Protein AF-A0AAV2MVT8-F1 (afdb_monomer)

Solvent-accessible surface area (backbone atoms only — not comparable to full-atom values): 8587 Å² total; per-residue (Å²): 133,81,52,74,68,56,44,48,54,41,42,53,38,20,56,75,42,72,69,34,35,69,58,15,40,56,51,44,46,70,77,39,73,91,52,86,78,69,57,44,68,51,38,53,54,32,48,49,31,36,73,77,68,73,35,67,67,80,84,73,76,77,75,61,81,87,70,67,81,65,46,63,59,54,53,52,49,54,39,71,78,36,76,85,62,52,60,63,56,53,11,65,77,66,78,45,56,46,69,58,48,52,48,46,37,58,72,76,60,59,85,73,78,79,80,89,84,79,97,73,88,84,83,87,77,72,78,76,75,64,65,75,79,80,72,130

Radius of gyration: 26.96 Å; Cα contacts (8 Å, |Δi|>4): 88; chains: 1; bounding box: 58×29×72 Å

InterPro domains:
  IPR032135 Helix-turn-helix domain (DUF4817) [PF16087] (3-56)

Mean predicted aligned error: 15.39 Å

Sequence (136 aa):
MFTFEELSDIHLTYGEMHCNALAARRRYAQKFPNRRLPSAPTFVAVDRRARETGSLCRHLHVAGRPRIAHLDERVLAAVNVNPRTSTRRIAAELHACQRTVNRVLNRERFMLTTTSQCKHSFRLTVLLAYSTVNGC

Organism: NCBI:txid488582

Secondary structure (DSSP, 8-state):
---HHHHHHHHHHHHHTTT-HHHHHHHHHHH-TTSPPPPHHHHHHHHHHHHHHS-SS-------SPPPTTHHHHHHHHHHH-TTS-HHHHHHHTT--HHHHHHHHHHTT----SS---------SGGGSSTTSS--

Foldseek 3Di:
DDDLVRLVLLQVLCVVVVNQLVNSQVVSCVVCVPDDRDDSVLSVVQVVCCVPPVDSDDPPCPDDDDDDPCLLVQLVVVCVVPVPDDLVVSCVVSVHDSVVSVVSCVVVDPDPPDDDDDDDDDDDDPVVPPPVPPDD

pLDDT: mean 78.84, std 20.59, range [30.62, 98.0]

Structure (mmCIF, N/CA/C/O backbone):
data_AF-A0AAV2MVT8-F1
#
_entry.id   AF-A0AAV2MVT8-F1
#
loop_
_atom_site.group_PDB
_atom_site.id
_atom_site.type_symbol
_atom_site.label_atom_id
_atom_site.label_alt_id
_atom_site.label_comp_id
_atom_site.label_asym_id
_atom_site.label_entity_id
_atom_site.label_seq_id
_atom_site.pdbx_PDB_ins_code
_atom_site.Cartn_x
_atom_site.Cartn_y
_atom_site.Cartn_z
_atom_site.occupancy
_atom_site.B_iso_or_equiv
_atom_site.auth_seq_id
_atom_site.auth_comp_id
_atom_site.auth_asym_id
_atom_site.auth_atom_id
_atom_site.pdbx_PDB_model_num
ATOM 1 N N . MET A 1 1 ? 3.206 5.264 1.661 1.00 81.06 1 MET A N 1
ATOM 2 C CA . MET A 1 1 ? 2.104 4.925 0.737 1.00 81.06 1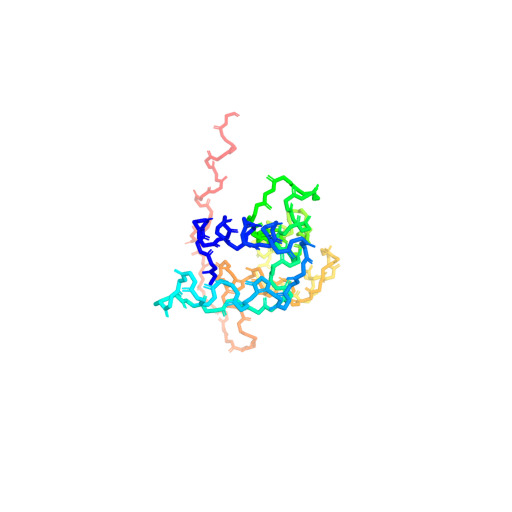 MET A CA 1
ATOM 3 C C . MET A 1 1 ? 2.364 5.710 -0.540 1.00 81.06 1 MET A C 1
ATOM 5 O O . MET A 1 1 ? 2.871 6.812 -0.401 1.00 81.06 1 MET A O 1
ATOM 9 N N . PHE A 1 2 ? 2.153 5.134 -1.725 1.00 90.25 2 PHE A N 1
ATOM 10 C CA . PHE A 1 2 ? 2.362 5.854 -2.992 1.00 90.25 2 PHE A CA 1
ATOM 11 C C . PHE A 1 2 ? 1.202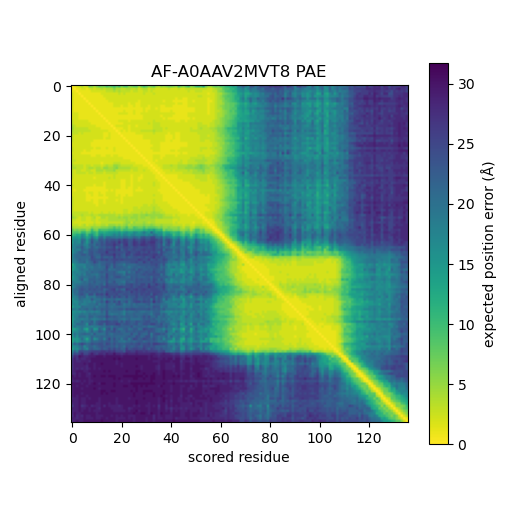 6.821 -3.243 1.00 90.25 2 PHE A C 1
ATOM 13 O O . PHE A 1 2 ? 0.076 6.523 -2.830 1.00 90.25 2 PHE A O 1
ATOM 20 N N . THR A 1 3 ? 1.472 7.955 -3.888 1.00 93.44 3 THR A N 1
ATOM 21 C CA . THR A 1 3 ? 0.424 8.892 -4.319 1.00 93.44 3 THR A CA 1
ATOM 22 C C . THR A 1 3 ? -0.375 8.306 -5.486 1.00 93.44 3 THR A C 1
ATOM 24 O O . THR A 1 3 ? 0.042 7.331 -6.111 1.00 93.44 3 THR A O 1
ATOM 27 N N . PHE A 1 4 ? -1.544 8.875 -5.795 1.00 93.94 4 PHE A N 1
ATOM 28 C CA . PHE A 1 4 ? -2.328 8.418 -6.949 1.00 93.94 4 PHE A CA 1
ATOM 29 C C . PHE A 1 4 ? -1.579 8.616 -8.277 1.00 93.94 4 PHE A C 1
ATOM 31 O O . PHE A 1 4 ? -1.644 7.754 -9.151 1.00 93.94 4 PHE A O 1
ATOM 38 N N . GLU A 1 5 ? -0.819 9.707 -8.398 1.00 95.06 5 GLU A N 1
ATOM 39 C CA . GLU A 1 5 ? 0.066 9.965 -9.538 1.00 95.06 5 GLU A CA 1
ATOM 40 C C . GLU A 1 5 ? 1.118 8.855 -9.681 1.00 95.06 5 GLU A C 1
ATOM 42 O O . GLU A 1 5 ? 1.179 8.195 -10.715 1.00 95.06 5 GLU A O 1
ATOM 47 N N . GLU A 1 6 ? 1.855 8.545 -8.607 1.00 95.69 6 GLU A N 1
AT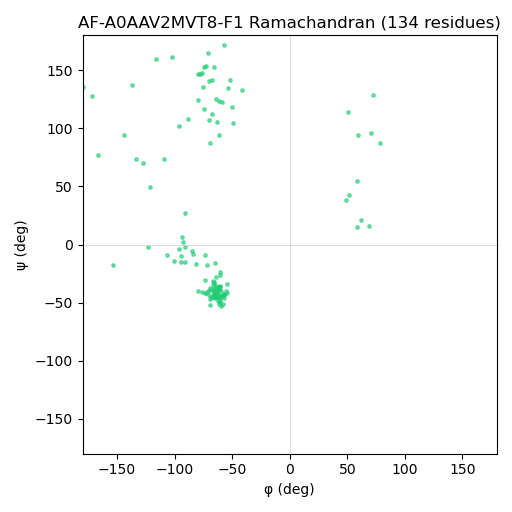OM 48 C CA . GLU A 1 6 ? 2.846 7.463 -8.618 1.00 95.69 6 GLU A CA 1
ATOM 49 C C . GLU A 1 6 ? 2.208 6.106 -8.943 1.00 95.69 6 GLU A C 1
ATOM 51 O O . GLU A 1 6 ? 2.771 5.315 -9.692 1.00 95.69 6 GLU A O 1
ATOM 56 N N . LEU A 1 7 ? 1.017 5.817 -8.410 1.00 96.38 7 LEU A N 1
ATOM 57 C CA . LEU A 1 7 ? 0.288 4.582 -8.713 1.00 96.38 7 LEU A CA 1
ATOM 58 C C . LEU A 1 7 ? -0.121 4.495 -10.190 1.00 96.38 7 LEU A C 1
ATOM 60 O O . LEU A 1 7 ? -0.097 3.402 -10.759 1.00 96.38 7 LEU A O 1
ATOM 64 N N . SER A 1 8 ? -0.466 5.628 -10.803 1.00 96.56 8 SER A N 1
ATOM 65 C CA . SER A 1 8 ? -0.821 5.713 -12.221 1.00 96.56 8 SER A CA 1
ATOM 66 C C . SER A 1 8 ? 0.406 5.471 -13.095 1.00 96.56 8 SER A C 1
ATOM 68 O O . SER A 1 8 ? 0.372 4.614 -13.975 1.00 96.56 8 SER A O 1
ATOM 70 N N . ASP A 1 9 ? 1.529 6.115 -12.779 1.00 97.38 9 ASP A N 1
ATOM 71 C CA . ASP A 1 9 ? 2.801 5.908 -13.477 1.00 97.38 9 ASP A CA 1
ATOM 72 C C . ASP A 1 9 ? 3.307 4.465 -13.349 1.00 97.38 9 ASP A C 1
ATOM 74 O O . ASP A 1 9 ? 3.823 3.885 -14.310 1.00 97.38 9 ASP A O 1
ATOM 78 N N . ILE A 1 10 ? 3.124 3.849 -12.177 1.00 97.25 10 ILE A N 1
ATOM 79 C CA . ILE A 1 10 ? 3.418 2.430 -11.942 1.00 97.25 10 ILE A CA 1
ATOM 80 C C . ILE A 1 10 ? 2.568 1.549 -12.860 1.00 97.25 10 ILE A C 1
ATOM 82 O O . ILE A 1 10 ? 3.106 0.639 -13.493 1.00 97.25 10 ILE A O 1
ATOM 86 N N . HIS A 1 11 ? 1.260 1.807 -12.942 1.00 97.50 11 HIS A N 1
ATOM 87 C CA . HIS A 1 11 ? 0.347 1.029 -13.776 1.00 97.50 11 HIS A CA 1
ATOM 88 C C . HIS A 1 11 ? 0.670 1.175 -15.270 1.00 97.50 11 HIS A C 1
ATOM 90 O O . HIS A 1 11 ? 0.793 0.171 -15.971 1.00 97.50 11 HIS A O 1
ATOM 96 N N . LEU A 1 12 ? 0.904 2.404 -15.739 1.00 97.44 12 LEU A N 1
ATOM 97 C CA . LEU A 1 12 ? 1.264 2.687 -17.131 1.00 97.44 12 LEU A CA 1
ATOM 98 C C . LEU A 1 12 ? 2.596 2.036 -17.516 1.00 97.44 12 LEU A C 1
ATOM 100 O O . LEU A 1 12 ? 2.690 1.384 -18.553 1.00 97.44 12 LEU A O 1
ATOM 104 N N . THR A 1 13 ? 3.611 2.135 -16.652 1.00 97.75 13 THR A N 1
ATOM 105 C CA . THR A 1 13 ? 4.918 1.499 -16.891 1.00 97.75 13 THR A CA 1
ATOM 106 C C . THR A 1 13 ? 4.814 -0.030 -16.886 1.00 97.75 13 THR A C 1
ATOM 108 O O . THR A 1 13 ? 5.540 -0.710 -17.610 1.00 97.75 13 THR A O 1
ATOM 111 N N . TYR A 1 14 ? 3.907 -0.598 -16.086 1.0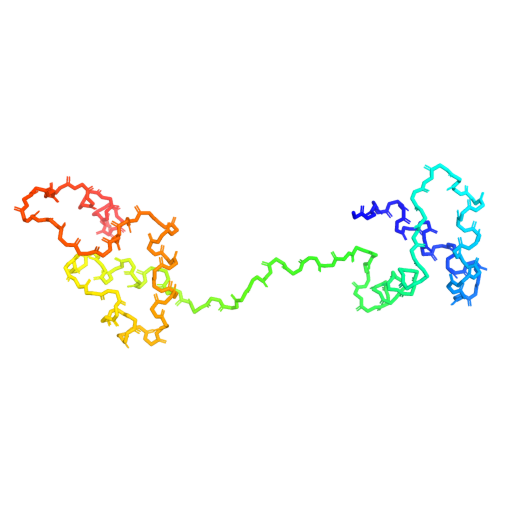0 98.00 14 TYR A N 1
ATOM 112 C CA . TYR A 1 14 ? 3.634 -2.035 -16.109 1.00 98.00 14 TYR A CA 1
ATOM 113 C C . TYR A 1 14 ? 3.013 -2.485 -17.435 1.00 98.00 14 TYR A C 1
ATOM 115 O O . TYR A 1 14 ? 3.432 -3.505 -17.987 1.00 98.00 14 TYR A O 1
ATOM 123 N N . GLY A 1 15 ? 2.062 -1.706 -17.959 1.00 96.81 15 GLY A N 1
ATOM 124 C CA . GLY A 1 15 ? 1.450 -1.932 -19.267 1.00 96.81 15 GLY A CA 1
ATOM 125 C C . GLY A 1 15 ? 2.452 -1.810 -20.418 1.00 96.81 15 GLY A C 1
ATOM 126 O O . GLY A 1 15 ? 2.504 -2.698 -21.267 1.00 96.81 15 GLY A O 1
ATOM 127 N N . GLU A 1 16 ? 3.303 -0.776 -20.398 1.00 97.00 16 GLU A N 1
ATOM 128 C CA . GLU A 1 16 ? 4.383 -0.555 -21.382 1.00 97.00 16 GLU A CA 1
ATOM 129 C C . GLU A 1 16 ? 5.320 -1.765 -21.480 1.00 97.00 16 GLU A C 1
ATOM 131 O O . GLU A 1 16 ? 5.713 -2.162 -22.571 1.00 97.00 16 GLU A O 1
ATOM 136 N N . MET A 1 17 ? 5.638 -2.394 -20.346 1.00 97.88 17 MET A N 1
ATOM 137 C CA . MET A 1 17 ? 6.523 -3.560 -20.296 1.00 97.88 17 MET A CA 1
ATOM 138 C C . MET A 1 17 ? 5.774 -4.896 -20.404 1.00 97.88 17 MET A C 1
ATOM 140 O O . MET A 1 17 ? 6.242 -5.905 -19.871 1.00 97.88 17 MET A O 1
ATOM 144 N N . HIS A 1 18 ? 4.609 -4.910 -21.058 1.00 96.62 18 HIS A N 1
ATOM 145 C CA . HIS A 1 18 ? 3.800 -6.106 -21.319 1.00 96.62 18 HIS A CA 1
ATOM 146 C C . HIS A 1 18 ? 3.526 -6.942 -20.060 1.00 96.62 18 HIS A C 1
ATOM 148 O O . HIS A 1 18 ? 3.635 -8.168 -20.065 1.00 96.62 18 HIS A O 1
ATOM 154 N N . CYS A 1 19 ? 3.202 -6.273 -18.950 1.00 95.19 19 CYS A N 1
ATOM 155 C CA . CYS A 1 19 ? 2.930 -6.902 -17.657 1.00 95.19 19 CYS A CA 1
ATOM 156 C C . CYS A 1 19 ? 4.124 -7.681 -17.051 1.00 95.19 19 CYS A C 1
ATOM 158 O O . CYS A 1 19 ? 3.949 -8.504 -16.145 1.00 95.19 19 CYS A O 1
ATOM 160 N N . ASN A 1 20 ? 5.363 -7.400 -17.470 1.00 97.50 20 ASN A N 1
ATOM 161 C CA . ASN A 1 20 ? 6.562 -7.933 -16.824 1.00 97.50 20 ASN A CA 1
ATOM 162 C C . ASN A 1 20 ? 7.020 -7.018 -15.679 1.00 97.50 20 ASN A C 1
ATOM 164 O O . ASN A 1 20 ? 7.589 -5.949 -15.895 1.00 97.50 20 ASN A O 1
ATOM 168 N N . ALA A 1 21 ? 6.829 -7.464 -14.436 1.00 96.88 21 ALA A N 1
ATOM 169 C CA . ALA A 1 21 ? 7.085 -6.644 -13.252 1.00 96.88 21 ALA A CA 1
ATOM 170 C C . ALA A 1 21 ? 8.568 -6.282 -13.048 1.00 96.88 21 ALA A C 1
ATOM 172 O O . ALA A 1 21 ? 8.882 -5.199 -12.552 1.00 96.88 21 ALA A O 1
ATOM 173 N N . LEU A 1 22 ? 9.499 -7.166 -13.425 1.00 97.62 22 LEU A N 1
ATOM 174 C CA . LEU A 1 22 ? 10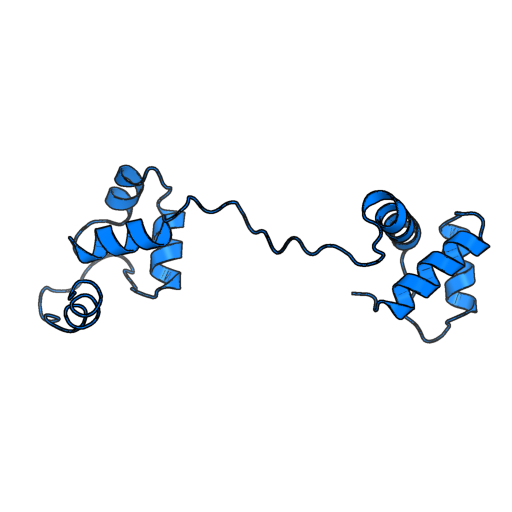.934 -6.900 -13.289 1.00 97.62 22 LEU A CA 1
ATOM 175 C C . LEU A 1 22 ? 11.406 -5.888 -14.334 1.00 97.62 22 LEU A C 1
ATOM 177 O O . LEU A 1 22 ? 12.168 -4.976 -14.003 1.00 97.62 22 LEU A O 1
ATOM 181 N N . ALA A 1 23 ? 10.927 -6.030 -15.569 1.00 97.69 23 ALA A N 1
ATOM 182 C CA . ALA A 1 23 ? 11.207 -5.093 -16.647 1.00 97.69 23 ALA A CA 1
ATOM 183 C C . ALA A 1 23 ? 10.574 -3.720 -16.364 1.00 97.69 23 ALA A C 1
ATOM 185 O O . ALA A 1 23 ? 11.268 -2.706 -16.433 1.00 97.69 23 ALA A O 1
ATOM 186 N N . ALA A 1 24 ? 9.312 -3.693 -15.921 1.00 97.94 24 ALA A N 1
ATOM 187 C CA . ALA A 1 24 ? 8.608 -2.483 -15.495 1.00 97.94 24 ALA A CA 1
ATOM 188 C C . ALA A 1 24 ? 9.350 -1.751 -14.377 1.00 97.94 24 ALA A C 1
ATOM 190 O O . ALA A 1 24 ? 9.522 -0.539 -14.441 1.00 97.94 24 ALA A O 1
ATOM 191 N N . ARG A 1 25 ? 9.881 -2.479 -13.388 1.00 97.75 25 ARG A N 1
ATOM 192 C CA . ARG A 1 25 ? 10.670 -1.872 -12.310 1.00 97.75 25 ARG A CA 1
ATOM 193 C C . ARG A 1 25 ? 11.929 -1.177 -12.827 1.00 97.75 25 ARG A C 1
ATOM 195 O O . ARG A 1 25 ? 12.219 -0.062 -12.404 1.00 97.75 25 ARG A O 1
ATOM 202 N N . ARG A 1 26 ? 12.674 -1.817 -13.734 1.00 97.56 26 ARG A N 1
ATOM 203 C CA . ARG A 1 26 ? 13.868 -1.212 -14.354 1.00 97.56 26 ARG A CA 1
ATOM 204 C C . ARG A 1 26 ? 13.488 0.028 -15.161 1.00 97.56 26 ARG A C 1
ATOM 206 O O . ARG A 1 26 ? 14.133 1.061 -15.024 1.00 97.56 26 ARG A O 1
ATOM 213 N N . ARG A 1 27 ? 12.405 -0.060 -15.939 1.00 97.81 27 ARG A N 1
ATOM 214 C CA . ARG A 1 27 ? 11.890 1.051 -16.743 1.00 97.81 27 ARG A CA 1
ATOM 215 C C . ARG A 1 27 ? 11.434 2.229 -15.879 1.00 97.81 27 ARG A C 1
ATOM 217 O O . ARG A 1 27 ? 11.767 3.369 -16.185 1.00 97.81 27 ARG A O 1
ATOM 224 N N . TYR A 1 28 ? 10.748 1.956 -14.773 1.00 97.81 28 TYR A N 1
ATOM 225 C CA . TYR A 1 28 ? 10.283 2.970 -13.827 1.00 97.81 28 TYR A CA 1
ATOM 226 C C . TYR A 1 28 ? 11.454 3.720 -13.182 1.00 97.81 28 TYR A C 1
ATOM 228 O O . TYR A 1 28 ? 11.431 4.945 -13.119 1.00 97.81 28 TYR A O 1
ATOM 236 N N . ALA A 1 29 ? 12.508 3.004 -12.771 1.00 97.31 29 ALA A N 1
ATOM 237 C CA . ALA A 1 29 ? 13.719 3.619 -12.220 1.00 97.31 29 ALA A CA 1
ATOM 238 C C . ALA A 1 29 ? 14.415 4.561 -13.220 1.00 97.31 29 ALA A C 1
ATOM 240 O O . ALA A 1 29 ? 14.952 5.588 -12.822 1.00 97.31 29 ALA A O 1
ATOM 241 N N . GLN A 1 30 ? 14.387 4.222 -14.514 1.00 96.81 30 GLN A N 1
ATOM 242 C CA . GLN A 1 30 ? 14.947 5.065 -15.574 1.00 96.81 30 GLN A CA 1
ATOM 243 C C . GLN A 1 30 ? 14.085 6.304 -15.850 1.00 96.81 30 GLN A C 1
ATOM 245 O O . GLN A 1 30 ? 14.627 7.385 -16.052 1.00 96.81 30 GLN A O 1
ATOM 250 N N . LYS A 1 31 ? 12.753 6.156 -15.870 1.00 96.31 31 LYS A N 1
ATOM 251 C CA . LYS A 1 31 ? 11.818 7.269 -16.109 1.00 96.31 31 LYS A CA 1
ATOM 252 C C . LYS A 1 31 ? 11.777 8.262 -14.947 1.00 96.31 31 LYS A C 1
ATOM 254 O O . LYS A 1 31 ? 11.666 9.461 -15.177 1.00 96.31 31 LYS A O 1
ATOM 259 N N . PHE A 1 32 ? 11.869 7.769 -13.713 1.00 95.94 32 PHE A N 1
ATOM 260 C CA . PHE A 1 32 ? 11.684 8.564 -12.500 1.00 95.94 32 PHE A CA 1
ATOM 261 C C . PHE A 1 32 ? 12.863 8.396 -11.527 1.00 95.94 32 PHE A C 1
ATOM 263 O O . PHE A 1 32 ? 12.697 7.801 -10.459 1.00 95.94 32 PHE A O 1
ATOM 270 N N . PRO A 1 33 ? 14.054 8.934 -11.853 1.00 93.00 33 PRO A N 1
ATOM 271 C CA . PRO A 1 33 ? 15.267 8.712 -11.061 1.00 93.00 33 PRO A CA 1
ATOM 272 C C . PRO A 1 33 ? 15.188 9.294 -9.640 1.00 93.00 33 PRO A C 1
ATOM 274 O O . PRO A 1 33 ? 15.795 8.755 -8.721 1.00 93.00 33 PRO A O 1
ATOM 277 N N . ASN A 1 34 ? 14.399 10.355 -9.440 1.00 95.19 34 ASN A N 1
ATOM 278 C CA . ASN A 1 34 ? 14.263 11.044 -8.150 1.00 95.19 34 ASN A CA 1
ATOM 279 C C . ASN A 1 34 ? 13.095 10.526 -7.291 1.00 95.19 34 ASN A C 1
ATOM 281 O O . ASN A 1 34 ? 12.823 11.081 -6.227 1.00 95.19 34 ASN A O 1
ATOM 285 N N . ARG A 1 35 ? 12.360 9.502 -7.747 1.00 93.31 35 ARG A N 1
ATOM 286 C CA . ARG A 1 35 ? 11.204 8.952 -7.021 1.00 93.31 35 ARG A CA 1
ATOM 287 C C . ARG A 1 35 ? 11.559 7.654 -6.308 1.00 93.31 35 ARG A C 1
ATOM 289 O O . ARG A 1 35 ? 12.514 6.955 -6.640 1.00 93.31 35 ARG A O 1
ATOM 296 N N . ARG A 1 36 ? 10.734 7.290 -5.325 1.00 94.81 36 ARG A N 1
ATOM 297 C CA . ARG A 1 36 ? 10.857 6.006 -4.633 1.00 94.81 36 ARG A CA 1
ATOM 298 C C . ARG A 1 36 ? 10.612 4.860 -5.616 1.00 94.81 36 ARG A C 1
ATOM 300 O O . ARG A 1 36 ? 9.539 4.772 -6.206 1.00 94.81 36 ARG A O 1
ATOM 307 N N . LEU A 1 37 ? 11.559 3.926 -5.707 1.00 96.25 37 LEU A N 1
ATOM 308 C CA . LEU A 1 37 ? 11.410 2.731 -6.536 1.00 96.25 37 LEU A CA 1
ATOM 309 C C . LEU A 1 37 ? 10.439 1.717 -5.889 1.00 96.25 37 LEU A C 1
ATOM 311 O O . LEU A 1 37 ? 10.737 1.185 -4.813 1.00 96.25 37 LEU A O 1
ATOM 315 N N . PRO A 1 38 ? 9.289 1.406 -6.514 1.00 95.81 38 PRO A N 1
ATOM 316 C CA . PRO A 1 38 ? 8.408 0.326 -6.075 1.00 95.81 38 PRO A CA 1
ATOM 317 C C . PRO A 1 38 ? 9.046 -1.061 -6.220 1.00 95.81 38 PRO A C 1
ATOM 319 O O . PRO A 1 38 ? 9.886 -1.322 -7.085 1.00 95.81 38 PRO A O 1
ATOM 322 N N . SER A 1 39 ? 8.605 -1.996 -5.377 1.00 96.62 39 SER A N 1
ATOM 323 C CA . SER A 1 39 ? 8.966 -3.409 -5.513 1.00 96.62 39 SER A CA 1
ATOM 324 C C . SER A 1 39 ? 8.231 -4.042 -6.700 1.00 96.62 39 SER A C 1
ATOM 326 O O . SER A 1 39 ? 7.127 -3.620 -7.039 1.00 96.62 39 SER A O 1
ATOM 328 N N . ALA A 1 40 ? 8.795 -5.091 -7.308 1.00 96.44 40 ALA A N 1
ATOM 329 C CA . ALA A 1 40 ? 8.152 -5.786 -8.431 1.00 96.44 40 ALA A CA 1
ATOM 330 C C . ALA A 1 40 ? 6.710 -6.266 -8.114 1.00 96.44 40 ALA A C 1
ATOM 332 O O . ALA A 1 40 ? 5.820 -6.012 -8.925 1.00 96.44 40 ALA A O 1
ATOM 333 N N . PRO A 1 41 ? 6.410 -6.829 -6.921 1.00 97.12 41 PRO A N 1
ATOM 334 C CA . PRO A 1 41 ? 5.034 -7.182 -6.555 1.00 97.12 41 PRO A CA 1
ATOM 335 C C . PRO A 1 41 ? 4.065 -5.994 -6.512 1.00 97.12 41 PRO A C 1
ATOM 337 O O . PRO A 1 41 ? 2.860 -6.185 -6.652 1.00 97.12 41 PRO A O 1
ATOM 340 N N . THR A 1 42 ? 4.562 -4.766 -6.325 1.00 96.06 42 THR A N 1
ATOM 341 C CA . THR A 1 42 ? 3.713 -3.567 -6.298 1.00 96.06 42 THR A CA 1
ATOM 342 C C . THR A 1 42 ? 3.061 -3.325 -7.657 1.00 96.06 42 THR A C 1
ATOM 344 O O . THR A 1 42 ? 1.875 -3.016 -7.689 1.00 96.06 42 THR A O 1
ATOM 347 N N . PHE A 1 43 ? 3.782 -3.532 -8.764 1.00 97.25 43 PHE A N 1
ATOM 348 C CA . PHE A 1 43 ? 3.239 -3.372 -10.120 1.00 97.25 43 PHE A CA 1
ATOM 349 C C . PHE A 1 43 ? 2.063 -4.325 -10.366 1.00 97.25 43 PHE A C 1
ATOM 351 O O . PHE A 1 43 ? 0.975 -3.888 -10.734 1.00 97.25 43 PHE A O 1
ATOM 358 N N . VAL A 1 44 ? 2.256 -5.608 -10.041 1.00 97.44 44 VAL A N 1
ATOM 359 C CA . VAL A 1 44 ? 1.213 -6.6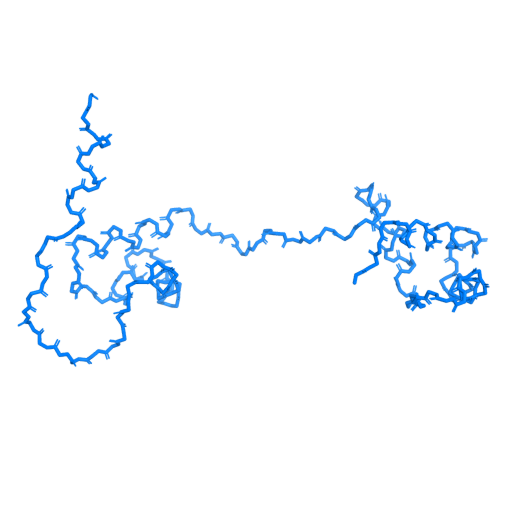40 -10.147 1.00 97.44 44 VAL A CA 1
ATOM 360 C C . VAL A 1 44 ? 0.019 -6.298 -9.258 1.00 97.44 44 VAL A C 1
ATOM 362 O O . VAL A 1 44 ? -1.126 -6.372 -9.685 1.00 97.44 44 VAL A O 1
ATOM 365 N N . ALA A 1 45 ? 0.268 -5.879 -8.015 1.00 95.69 45 ALA A N 1
ATOM 366 C CA . ALA A 1 45 ? -0.800 -5.540 -7.086 1.00 95.69 45 ALA A CA 1
ATOM 367 C C . ALA A 1 45 ? -1.601 -4.303 -7.519 1.00 95.69 45 ALA A C 1
ATOM 369 O O . ALA A 1 45 ? -2.770 -4.193 -7.157 1.00 95.69 45 ALA A O 1
ATOM 370 N N . VAL A 1 46 ? -0.986 -3.337 -8.209 1.00 96.25 46 VAL A N 1
ATOM 371 C CA . VAL A 1 46 ? -1.682 -2.167 -8.768 1.00 96.25 46 VAL A CA 1
ATOM 372 C C . VAL A 1 46 ? -2.598 -2.588 -9.915 1.00 96.25 46 VAL A C 1
ATOM 374 O O . VAL A 1 46 ? -3.785 -2.288 -9.851 1.00 96.25 46 VAL A O 1
ATOM 377 N N . ASP A 1 47 ? -2.084 -3.333 -10.899 1.00 96.38 47 ASP A N 1
ATOM 378 C CA . ASP A 1 47 ? -2.891 -3.836 -12.023 1.00 96.38 47 ASP A CA 1
ATOM 379 C C . ASP A 1 47 ? -4.037 -4.734 -11.547 1.00 96.38 47 ASP A C 1
ATOM 381 O O . ASP A 1 47 ? -5.187 -4.531 -11.929 1.00 96.38 47 ASP A O 1
ATOM 385 N N . ARG A 1 48 ? -3.758 -5.651 -10.615 1.00 95.75 48 ARG A N 1
ATOM 386 C CA . ARG A 1 48 ? -4.788 -6.516 -10.038 1.00 95.75 48 ARG A CA 1
ATOM 387 C C . ARG A 1 48 ? -5.924 -5.711 -9.402 1.00 95.75 48 ARG A C 1
ATOM 389 O O . ARG A 1 48 ? -7.085 -5.995 -9.662 1.00 95.75 48 ARG A O 1
ATOM 396 N N . ARG A 1 49 ? -5.608 -4.678 -8.613 1.00 94.88 49 ARG A N 1
ATOM 397 C CA . ARG A 1 49 ? -6.631 -3.811 -7.998 1.00 94.88 49 ARG A CA 1
ATOM 398 C C . ARG A 1 49 ? -7.411 -3.003 -9.035 1.00 94.88 49 ARG A C 1
ATOM 400 O O . ARG A 1 49 ? -8.622 -2.862 -8.896 1.00 94.88 49 ARG A O 1
ATOM 407 N N . ALA A 1 50 ? -6.751 -2.537 -10.095 1.00 94.25 50 ALA A N 1
ATOM 408 C CA . ALA A 1 50 ? -7.436 -1.878 -11.203 1.00 94.25 50 ALA A CA 1
ATOM 409 C C . ALA A 1 50 ? -8.510 -2.793 -11.814 1.00 94.25 50 ALA A C 1
ATOM 411 O O . ALA A 1 50 ? -9.633 -2.351 -12.035 1.00 94.25 50 ALA A O 1
ATOM 412 N N . ARG A 1 51 ? -8.191 -4.079 -12.014 1.00 93.94 51 ARG A N 1
ATOM 413 C CA . ARG A 1 51 ? -9.111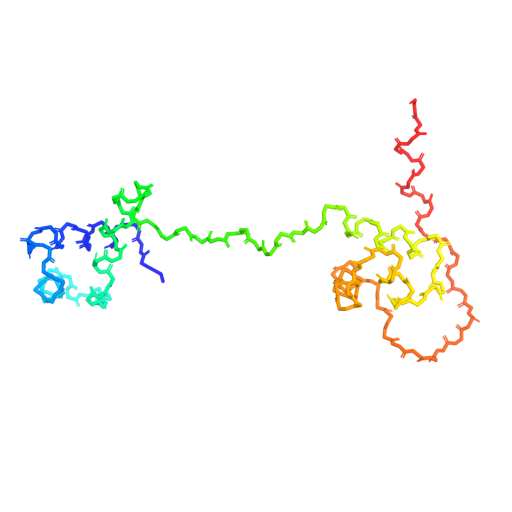 -5.067 -12.601 1.00 93.94 51 ARG A CA 1
ATOM 414 C C . ARG A 1 51 ? -10.197 -5.545 -11.640 1.00 93.94 51 ARG A C 1
ATOM 416 O O . ARG A 1 51 ? -11.335 -5.713 -12.053 1.00 93.94 51 ARG A O 1
ATOM 423 N N . GLU A 1 52 ? -9.850 -5.784 -10.378 1.00 94.31 52 GLU A N 1
ATOM 424 C CA . GLU A 1 52 ? -10.774 -6.346 -9.383 1.00 94.31 52 GLU A CA 1
ATOM 425 C C . GLU A 1 52 ? -11.730 -5.297 -8.804 1.00 94.31 52 GLU A C 1
ATOM 427 O O . GLU A 1 52 ? -12.898 -5.594 -8.573 1.00 94.31 52 GLU A O 1
ATOM 432 N N . THR A 1 53 ? -11.244 -4.079 -8.539 1.00 90.94 53 THR A N 1
ATOM 433 C CA . THR A 1 53 ? -12.008 -3.048 -7.812 1.00 90.94 53 THR A CA 1
ATOM 434 C C . THR A 1 53 ? -12.176 -1.744 -8.588 1.00 90.94 53 THR A C 1
ATOM 436 O O . THR A 1 53 ? -12.774 -0.811 -8.060 1.00 90.94 53 THR A O 1
ATOM 439 N N . GLY A 1 54 ? -11.612 -1.618 -9.795 1.00 92.06 54 GLY A N 1
ATOM 440 C CA . GLY A 1 54 ? -11.659 -0.373 -10.574 1.00 92.06 54 GLY A CA 1
ATOM 441 C C . GLY A 1 54 ? -10.838 0.774 -9.973 1.00 92.06 54 GLY A C 1
ATOM 442 O O . GLY A 1 54 ? -11.041 1.930 -10.331 1.00 92.06 54 GLY A O 1
ATOM 443 N N . SER A 1 55 ? -9.928 0.488 -9.033 1.00 90.69 55 SER A N 1
ATOM 444 C CA . SER A 1 55 ? -9.168 1.511 -8.305 1.00 90.69 55 SER A CA 1
ATOM 445 C C . SER A 1 55 ? -7.699 1.135 -8.170 1.00 90.69 55 SER A C 1
ATOM 447 O O . SER A 1 55 ? -7.359 0.003 -7.834 1.00 90.69 55 SER A O 1
ATOM 449 N N . LEU A 1 56 ? -6.810 2.109 -8.375 1.00 91.44 56 LEU A N 1
ATOM 450 C CA . LEU A 1 56 ? -5.370 1.944 -8.146 1.00 91.44 56 LEU A CA 1
ATOM 451 C C . LEU A 1 56 ? -4.992 2.099 -6.672 1.00 91.44 56 LEU A C 1
ATOM 453 O O . LEU A 1 56 ? -3.899 1.694 -6.261 1.00 91.44 56 LEU A O 1
ATOM 457 N N . CYS A 1 57 ? -5.870 2.686 -5.859 1.00 89.12 57 CYS A N 1
ATOM 458 C CA . CYS A 1 57 ? -5.642 2.891 -4.437 1.00 89.12 57 CYS A CA 1
ATOM 459 C C . CYS A 1 57 ? -5.794 1.580 -3.666 1.00 89.12 57 CYS A C 1
ATOM 461 O O . CYS A 1 57 ? -6.459 0.634 -4.082 1.00 89.12 57 CYS A O 1
ATOM 463 N N . ARG A 1 58 ? -5.109 1.470 -2.526 1.00 82.00 58 ARG A N 1
ATOM 464 C CA . ARG A 1 58 ? -5.379 0.366 -1.603 1.00 82.00 58 ARG A CA 1
ATOM 465 C C . ARG A 1 58 ? -6.630 0.752 -0.824 1.00 82.00 58 ARG A C 1
ATOM 467 O O . ARG A 1 58 ? -6.614 1.788 -0.164 1.00 82.00 58 ARG A O 1
ATOM 474 N N . HIS A 1 59 ? -7.659 -0.091 -0.844 1.00 72.56 59 HIS A N 1
ATOM 475 C CA . HIS A 1 59 ? -8.718 0.004 0.153 1.00 72.56 59 HIS A CA 1
ATOM 476 C C . HIS A 1 59 ? -8.097 -0.266 1.523 1.00 72.56 59 HIS A C 1
ATOM 478 O O . HIS A 1 59 ? -7.719 -1.391 1.854 1.00 72.56 59 HIS A O 1
ATOM 484 N N . LEU A 1 60 ? -7.917 0.794 2.307 1.00 67.25 60 LEU A N 1
ATOM 485 C CA . LEU A 1 60 ? -7.698 0.649 3.733 1.00 67.25 60 LEU A CA 1
ATOM 486 C C . LEU A 1 60 ? -9.022 0.120 4.278 1.00 67.25 60 LEU A C 1
ATOM 488 O O . LEU A 1 60 ? -10.035 0.811 4.199 1.00 67.25 60 LEU A O 1
ATOM 492 N N . HIS A 1 61 ? -9.047 -1.122 4.760 1.00 59.66 61 HIS A N 1
ATOM 493 C CA . HIS A 1 61 ? -10.194 -1.608 5.515 1.00 59.66 61 HIS A CA 1
ATOM 494 C C . HIS A 1 61 ? -10.331 -0.726 6.764 1.00 59.66 61 HIS A C 1
ATOM 496 O O . HIS A 1 61 ? -9.672 -0.957 7.773 1.00 59.66 61 HIS A O 1
ATOM 502 N N . VAL A 1 62 ? -11.170 0.311 6.683 1.00 57.22 62 VAL A N 1
ATOM 503 C CA . VAL A 1 62 ? -11.609 1.102 7.846 1.00 57.22 62 VAL A CA 1
ATOM 504 C C . VAL A 1 62 ? -12.584 0.279 8.697 1.00 57.22 62 VAL A C 1
ATOM 506 O O . VAL A 1 62 ? -12.781 0.553 9.879 1.00 57.22 62 VAL A O 1
ATOM 509 N N . ALA A 1 63 ? -13.150 -0.786 8.122 1.00 56.31 63 ALA A N 1
ATOM 510 C CA . ALA A 1 63 ? -13.931 -1.771 8.847 1.00 56.31 63 ALA A CA 1
ATOM 511 C C . ALA A 1 63 ? -13.011 -2.585 9.771 1.00 56.31 63 ALA A C 1
ATOM 513 O O . ALA A 1 63 ? -12.484 -3.636 9.407 1.00 56.31 63 ALA A O 1
ATOM 514 N N . GLY A 1 64 ? -12.803 -2.076 10.986 1.00 59.88 64 GLY A N 1
ATOM 515 C CA . GLY A 1 64 ? -12.330 -2.890 12.098 1.00 59.88 64 GLY A CA 1
ATOM 516 C C . GLY A 1 64 ? -13.276 -4.070 12.357 1.00 59.88 64 GLY A C 1
ATOM 517 O O . GLY A 1 64 ? -14.357 -4.163 11.778 1.00 59.88 64 GLY A O 1
ATOM 518 N N . ARG A 1 65 ? -12.858 -4.983 13.244 1.00 60.41 65 ARG A N 1
ATOM 519 C CA . ARG A 1 65 ? -13.625 -6.179 13.638 1.00 60.41 65 ARG A CA 1
ATOM 520 C C . ARG A 1 65 ? -15.120 -5.846 13.811 1.00 60.41 65 ARG A C 1
ATOM 522 O O . ARG A 1 65 ? -15.396 -4.868 14.513 1.00 60.41 65 ARG A O 1
ATOM 529 N N . PRO A 1 66 ? -16.052 -6.649 13.252 1.00 59.81 66 PRO A N 1
ATOM 530 C CA . PRO A 1 66 ? -17.483 -6.424 13.422 1.00 59.81 66 PRO A CA 1
ATOM 531 C C . PRO A 1 66 ? -17.790 -6.233 14.906 1.00 59.81 66 PRO A C 1
ATOM 533 O O . PRO A 1 66 ? -17.476 -7.087 15.743 1.00 59.81 66 PRO A O 1
ATOM 536 N N . ARG A 1 67 ? -18.307 -5.050 15.240 1.00 64.69 67 ARG A N 1
ATOM 537 C CA . ARG A 1 67 ? -18.776 -4.755 16.588 1.00 64.69 67 ARG A CA 1
ATOM 538 C C . ARG A 1 67 ? -20.104 -5.474 16.767 1.00 64.69 67 ARG A C 1
ATOM 540 O O . ARG A 1 67 ? -20.955 -5.425 15.886 1.00 64.69 67 ARG A O 1
ATOM 547 N N . ILE A 1 68 ? -20.273 -6.128 17.910 1.00 70.19 68 ILE A N 1
ATOM 548 C CA . ILE A 1 68 ? -21.605 -6.533 18.357 1.00 70.19 68 ILE A CA 1
ATOM 549 C C . ILE A 1 68 ? -22.417 -5.238 18.461 1.00 70.19 68 ILE A C 1
ATOM 551 O O . ILE A 1 68 ? -21.979 -4.304 19.142 1.00 70.19 68 ILE A O 1
ATOM 555 N N . ALA A 1 69 ? -23.535 -5.162 17.737 1.00 72.62 69 ALA A N 1
ATOM 556 C CA . ALA A 1 69 ? -24.385 -3.978 17.723 1.00 72.62 69 ALA A CA 1
ATOM 557 C C . ALA A 1 69 ? -24.766 -3.595 19.158 1.00 72.62 69 ALA A C 1
ATOM 559 O O . ALA A 1 69 ? -25.093 -4.461 19.974 1.00 72.62 69 ALA A O 1
ATOM 560 N N . HIS A 1 70 ? -24.668 -2.305 19.466 1.00 80.25 70 HIS A N 1
ATOM 561 C CA . HIS A 1 70 ? -25.023 -1.734 20.764 1.00 80.25 70 HIS A CA 1
ATOM 562 C C . HIS A 1 70 ? -24.276 -2.291 21.983 1.00 80.25 70 HIS A C 1
ATOM 564 O O . HIS A 1 70 ? -24.694 -2.082 23.121 1.00 80.25 70 HIS A O 1
ATOM 570 N N . LEU A 1 71 ? -23.167 -3.020 21.798 1.00 84.06 71 LEU A N 1
ATOM 571 C CA . LEU A 1 71 ? -22.420 -3.565 22.934 1.00 84.06 71 LEU A CA 1
ATOM 572 C C . LEU A 1 71 ? -21.867 -2.458 23.830 1.00 84.06 71 LEU A C 1
ATOM 574 O O . LEU A 1 71 ? -21.906 -2.596 25.050 1.00 84.06 71 LEU A O 1
ATOM 578 N N . ASP A 1 72 ? -21.372 -1.379 23.224 1.00 85.19 72 ASP A N 1
ATOM 579 C CA . ASP A 1 72 ? -20.804 -0.252 23.954 1.00 85.19 72 ASP A CA 1
ATOM 580 C C . ASP A 1 72 ? -21.902 0.387 24.840 1.00 85.19 72 ASP A C 1
ATOM 582 O O . ASP A 1 72 ? -21.723 0.486 26.054 1.00 85.19 72 ASP A O 1
ATOM 586 N N . GLU A 1 73 ? -23.091 0.668 24.288 1.00 85.50 73 GLU A N 1
ATOM 587 C CA . GLU A 1 73 ? -24.232 1.196 25.057 1.00 85.50 73 GLU A CA 1
ATOM 588 C C . GLU A 1 73 ? -24.737 0.230 26.141 1.00 85.50 73 GLU A C 1
ATOM 590 O O . GLU A 1 73 ? -25.008 0.649 27.266 1.00 85.50 73 GLU A O 1
ATOM 595 N N . ARG A 1 74 ? -24.825 -1.076 25.848 1.00 86.62 74 ARG A N 1
ATOM 596 C CA . ARG A 1 74 ? -25.265 -2.094 26.821 1.00 86.62 74 ARG A CA 1
ATOM 597 C C . ARG A 1 74 ? -24.299 -2.221 27.998 1.00 86.62 74 ARG A C 1
ATOM 599 O O . ARG A 1 74 ? -24.739 -2.390 29.134 1.00 86.62 74 ARG A O 1
ATOM 606 N N . VAL A 1 75 ? -22.991 -2.122 27.745 1.00 85.81 75 VAL A N 1
ATOM 607 C CA . VAL A 1 75 ? -21.966 -2.102 28.801 1.00 85.81 75 VAL A CA 1
ATOM 608 C C . VAL A 1 75 ? -22.127 -0.860 29.679 1.00 85.81 75 VAL A C 1
ATOM 610 O O . VAL A 1 75 ? -22.104 -0.983 30.904 1.00 85.81 75 VAL A O 1
ATOM 613 N N . LEU A 1 76 ? -22.329 0.317 29.080 1.00 86.25 76 LEU A N 1
ATOM 614 C CA . LEU A 1 76 ? -22.514 1.570 29.819 1.00 86.25 76 LEU A CA 1
ATOM 615 C C . LEU A 1 76 ? -23.810 1.572 30.643 1.00 86.25 76 LEU A C 1
ATOM 617 O O . LEU A 1 76 ? -23.785 1.947 31.815 1.00 86.25 76 LEU A O 1
ATOM 621 N N . ALA A 1 77 ? -24.917 1.080 30.081 1.00 86.06 77 ALA A N 1
ATOM 622 C CA . ALA A 1 77 ? -26.182 0.923 30.793 1.00 86.06 77 ALA A CA 1
ATOM 623 C C . ALA A 1 77 ? -26.049 -0.018 32.002 1.00 86.06 77 ALA A C 1
ATOM 625 O O . ALA A 1 77 ? -26.504 0.324 33.093 1.00 86.06 77 ALA A O 1
ATOM 626 N N . ALA A 1 78 ? -25.368 -1.160 31.852 1.00 84.38 78 ALA A N 1
ATOM 627 C CA . ALA A 1 78 ? -25.158 -2.104 32.951 1.00 84.38 78 ALA A CA 1
ATOM 628 C C . ALA A 1 78 ? -24.343 -1.497 34.111 1.00 84.38 78 ALA A C 1
ATOM 630 O O . ALA A 1 78 ? -24.641 -1.760 35.279 1.00 84.38 78 ALA A O 1
ATOM 631 N N . VAL A 1 79 ? -23.343 -0.660 33.805 1.00 84.94 79 VAL A N 1
ATOM 632 C CA . VAL A 1 79 ? -22.579 0.080 34.825 1.00 84.94 79 VAL A CA 1
ATOM 633 C C . VAL A 1 79 ? -23.419 1.187 35.461 1.00 84.94 79 VAL A C 1
ATOM 635 O O . VAL A 1 79 ? -23.354 1.360 36.675 1.00 84.94 79 VAL A O 1
ATOM 638 N N . ASN A 1 80 ? -24.235 1.903 34.686 1.00 80.62 80 ASN A N 1
ATOM 639 C CA . ASN A 1 80 ? -25.085 2.974 35.210 1.00 80.62 80 ASN A CA 1
ATOM 640 C C . ASN A 1 80 ? -26.177 2.443 36.157 1.00 80.62 80 ASN A C 1
ATOM 642 O O . ASN A 1 80 ? -26.441 3.045 37.194 1.00 80.62 80 ASN A O 1
ATOM 646 N N . VAL A 1 81 ? -26.772 1.287 35.837 1.00 84.00 81 VAL A N 1
ATOM 647 C CA . VAL A 1 81 ? -27.764 0.616 36.696 1.00 84.00 81 VAL A CA 1
ATOM 648 C C . VAL A 1 81 ? -27.131 0.128 38.000 1.00 84.00 81 VAL A C 1
ATOM 650 O O . VAL A 1 81 ? -27.733 0.250 39.066 1.00 84.00 81 VAL A O 1
ATOM 653 N N . ASN A 1 82 ? -25.915 -0.427 37.944 1.00 78.94 82 ASN A N 1
ATOM 654 C CA . ASN A 1 82 ? -25.210 -0.878 39.140 1.00 78.94 82 ASN A CA 1
ATOM 655 C C . ASN A 1 82 ? -23.690 -0.650 39.039 1.00 78.94 82 ASN A C 1
ATOM 657 O O . ASN A 1 82 ? -22.959 -1.546 38.602 1.00 78.94 82 ASN A O 1
ATOM 661 N N . PRO A 1 83 ? -23.182 0.482 39.559 1.00 76.88 83 PRO A N 1
ATOM 662 C CA . PRO A 1 83 ? -21.757 0.822 39.496 1.00 76.88 83 PRO A CA 1
ATOM 663 C C . PRO A 1 83 ? -20.839 -0.130 40.272 1.00 76.88 83 PRO A C 1
ATOM 665 O O . PRO A 1 83 ? -19.626 -0.125 40.080 1.00 76.88 83 PRO A O 1
ATOM 668 N N . ARG A 1 84 ? -21.392 -0.950 41.176 1.00 79.44 84 ARG A N 1
ATOM 669 C CA . ARG A 1 84 ? -20.631 -1.918 41.986 1.00 79.44 84 ARG A CA 1
ATOM 670 C C . ARG A 1 84 ? -20.530 -3.285 41.315 1.00 79.44 84 ARG A C 1
ATOM 672 O O . ARG A 1 84 ? -19.922 -4.197 41.876 1.00 79.44 84 ARG A O 1
ATOM 679 N N . THR A 1 85 ? -21.151 -3.450 40.148 1.00 79.12 85 THR A N 1
ATOM 680 C CA . THR A 1 85 ? -21.110 -4.699 39.398 1.00 79.12 85 THR A CA 1
ATOM 681 C C . THR A 1 85 ? -19.696 -4.961 38.871 1.00 79.12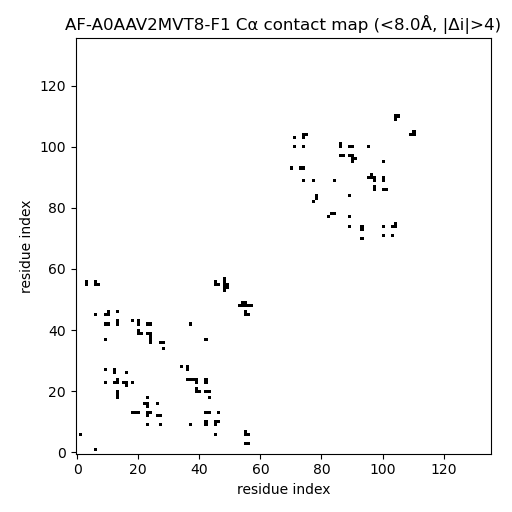 85 THR A C 1
ATOM 683 O O . THR A 1 85 ? -18.988 -4.048 38.447 1.00 79.12 85 THR A O 1
ATOM 686 N N . SER A 1 86 ? -19.257 -6.219 38.881 1.00 84.25 86 SER A N 1
ATOM 687 C CA . SER A 1 86 ? -17.936 -6.565 38.353 1.00 84.25 86 SER A CA 1
ATOM 688 C C . SER A 1 86 ? -17.950 -6.606 36.823 1.00 84.25 86 SER A C 1
ATOM 690 O O . SER A 1 86 ? -18.919 -7.054 36.205 1.00 84.25 86 SER A O 1
ATOM 692 N N . THR A 1 87 ? -16.835 -6.227 36.191 1.00 84.69 87 THR A N 1
ATOM 693 C CA . THR A 1 87 ? -16.691 -6.298 34.723 1.00 84.69 87 THR A CA 1
ATOM 694 C C . THR A 1 87 ? -16.835 -7.724 34.190 1.00 84.69 87 THR A C 1
ATOM 696 O O . THR A 1 87 ? -17.274 -7.929 33.061 1.00 84.69 87 THR A O 1
ATOM 699 N N . ARG A 1 88 ? -16.531 -8.729 35.025 1.00 84.94 88 ARG A N 1
ATOM 700 C CA . ARG A 1 88 ? -16.753 -10.149 34.727 1.00 84.94 88 ARG A CA 1
ATOM 701 C C . ARG A 1 88 ? -18.242 -10.514 34.697 1.00 84.94 88 ARG A C 1
ATOM 703 O O . ARG A 1 88 ? -18.638 -11.283 33.830 1.00 84.94 88 ARG A O 1
ATOM 710 N N . ARG A 1 89 ? -19.064 -9.955 35.595 1.00 87.56 89 ARG A N 1
ATOM 711 C CA . ARG A 1 89 ? -20.518 -10.192 35.605 1.00 87.56 89 ARG A CA 1
ATOM 712 C C . ARG A 1 89 ? -21.185 -9.593 34.366 1.00 87.56 89 ARG A C 1
ATOM 714 O O . ARG A 1 89 ? -21.939 -10.291 33.702 1.00 87.56 89 ARG A O 1
ATOM 721 N N . ILE A 1 90 ? -20.823 -8.357 34.008 1.00 85.69 90 ILE A N 1
ATOM 722 C CA . ILE A 1 90 ? -21.303 -7.696 32.779 1.00 85.69 90 ILE A CA 1
ATOM 723 C C . ILE A 1 90 ? -20.933 -8.522 31.541 1.00 85.69 90 ILE A C 1
ATOM 725 O O . ILE A 1 90 ? -21.747 -8.714 30.646 1.00 85.69 90 ILE A O 1
ATOM 729 N N . ALA A 1 91 ? -19.701 -9.033 31.490 1.00 87.44 91 ALA A N 1
ATOM 730 C CA . ALA A 1 91 ? -19.237 -9.859 30.382 1.00 87.44 91 ALA A CA 1
ATOM 731 C C . ALA A 1 91 ? -20.100 -11.122 30.197 1.00 87.44 91 ALA A C 1
ATOM 733 O O . ALA A 1 91 ? -20.495 -11.429 29.074 1.00 87.44 91 ALA A O 1
ATOM 734 N N . ALA A 1 92 ? -20.439 -11.809 31.293 1.00 88.88 92 ALA A N 1
ATOM 735 C CA . ALA A 1 92 ? -21.311 -12.981 31.257 1.00 88.88 92 ALA A CA 1
ATOM 736 C C . ALA A 1 92 ? -22.735 -12.637 30.781 1.00 88.88 92 ALA A C 1
ATOM 738 O O . ALA A 1 92 ? -23.268 -13.327 29.919 1.00 88.88 92 ALA A O 1
ATOM 739 N N . GLU A 1 93 ? -23.315 -11.548 31.290 1.00 88.19 93 GLU A N 1
ATOM 740 C CA . GLU A 1 93 ? -24.676 -11.091 30.962 1.00 88.19 93 GLU A CA 1
ATOM 741 C C . GLU A 1 93 ? -24.819 -10.624 29.503 1.00 88.19 93 GLU A C 1
ATOM 743 O O . GLU A 1 93 ? -25.841 -10.845 28.860 1.00 88.19 93 GLU A O 1
ATOM 748 N N . LEU A 1 94 ? -23.774 -10.003 28.951 1.00 86.19 94 LEU A N 1
ATOM 749 C CA . LEU A 1 94 ? -23.765 -9.498 27.576 1.00 86.19 94 LEU A CA 1
ATOM 750 C C . LEU A 1 94 ? -23.191 -10.497 26.561 1.00 86.19 94 LEU A C 1
ATOM 752 O O . LEU A 1 94 ? -23.003 -10.130 25.400 1.00 86.19 94 LEU A O 1
ATOM 756 N N . HIS A 1 95 ? -22.888 -11.731 26.984 1.00 87.06 95 HIS A N 1
ATOM 757 C CA . HIS A 1 95 ? -22.212 -12.754 26.175 1.00 87.06 95 HIS A CA 1
ATOM 758 C C . HIS A 1 95 ? -20.945 -12.226 25.474 1.00 87.06 95 HIS A C 1
ATOM 760 O O . HIS A 1 95 ? -20.643 -12.554 24.326 1.00 87.06 95 HIS A O 1
ATOM 766 N N . ALA A 1 96 ? -20.191 -11.380 26.176 1.00 85.56 96 ALA A N 1
ATOM 767 C CA . ALA A 1 96 ? -18.972 -10.751 25.691 1.00 85.56 96 ALA A CA 1
ATOM 768 C C . ALA A 1 96 ? -17.768 -11.206 26.521 1.00 85.56 96 ALA A C 1
ATOM 770 O O . ALA A 1 96 ? -17.890 -11.645 27.660 1.00 85.56 96 ALA A O 1
ATOM 771 N N . CYS A 1 97 ? -16.555 -11.071 25.984 1.00 86.50 97 CYS A N 1
ATOM 772 C CA . CYS A 1 97 ? -15.361 -11.321 26.787 1.00 86.50 97 CYS A CA 1
ATOM 773 C C . CYS A 1 97 ? -15.030 -10.112 27.677 1.00 86.50 97 CYS A C 1
ATOM 775 O O . CYS A 1 97 ? -15.180 -8.958 27.264 1.00 86.50 97 CYS A O 1
ATOM 777 N N . GLN A 1 98 ? -14.485 -10.368 28.871 1.00 86.69 98 GLN A N 1
ATOM 778 C CA . GLN A 1 98 ? -14.118 -9.322 29.838 1.00 86.69 98 GLN A CA 1
ATOM 779 C C . GLN A 1 98 ? -13.172 -8.260 29.245 1.00 86.69 98 GLN A C 1
ATOM 781 O O . GLN A 1 98 ? -13.295 -7.080 29.559 1.00 86.69 98 GLN A O 1
ATOM 786 N N . ARG A 1 99 ? -12.270 -8.641 28.323 1.00 87.00 99 ARG A N 1
ATOM 787 C CA . ARG A 1 99 ? -11.413 -7.682 27.596 1.00 87.00 99 ARG A CA 1
ATOM 788 C C . ARG A 1 99 ? -12.213 -6.684 26.765 1.00 87.00 99 ARG A C 1
ATOM 790 O O . ARG A 1 99 ? -11.805 -5.533 26.667 1.00 87.00 99 ARG A O 1
ATOM 797 N N . THR A 1 100 ? -13.317 -7.111 26.155 1.00 85.81 100 THR A N 1
ATOM 798 C CA . THR A 1 100 ? -14.169 -6.212 25.368 1.00 85.81 100 THR A CA 1
ATOM 799 C C . THR A 1 100 ? -14.866 -5.214 26.280 1.00 85.81 100 THR A C 1
ATOM 801 O O . THR A 1 100 ? -14.806 -4.025 25.998 1.00 85.81 100 THR A O 1
ATOM 804 N N . VAL A 1 101 ? -15.417 -5.677 27.405 1.00 85.56 101 VAL A N 1
ATOM 805 C CA . VAL A 1 101 ? -16.030 -4.813 28.427 1.00 85.56 101 VAL A CA 1
ATOM 806 C C . VAL A 1 101 ? -15.021 -3.790 28.955 1.00 85.56 101 VAL A C 1
ATOM 808 O O . VAL A 1 101 ? -15.271 -2.593 28.884 1.00 85.56 101 VAL A O 1
ATOM 811 N N . ASN A 1 102 ? -13.834 -4.232 29.383 1.00 88.06 102 ASN A N 1
ATOM 812 C CA . ASN A 1 102 ? -12.782 -3.329 29.861 1.00 88.06 102 ASN A CA 1
ATOM 813 C C . ASN A 1 102 ? -12.332 -2.337 28.779 1.00 88.06 102 ASN A C 1
ATOM 815 O O . ASN A 1 102 ? -12.044 -1.188 29.086 1.00 88.06 102 ASN A O 1
ATOM 819 N N . ARG A 1 103 ? -12.279 -2.751 27.506 1.00 86.06 103 ARG A N 1
ATOM 820 C CA . ARG A 1 103 ? -11.935 -1.853 26.396 1.00 86.06 103 ARG A CA 1
ATOM 821 C C . ARG A 1 103 ? -12.984 -0.760 26.204 1.00 86.06 103 ARG A C 1
ATOM 823 O O . ARG A 1 103 ? -12.589 0.377 25.979 1.00 86.06 103 ARG A O 1
ATOM 830 N N . VAL A 1 104 ? -14.274 -1.092 26.279 1.00 85.50 104 VAL A N 1
ATOM 831 C CA . VAL A 1 104 ? -15.365 -0.103 26.213 1.00 85.50 104 VAL A CA 1
ATOM 832 C C . VAL A 1 104 ? -15.250 0.874 27.380 1.00 85.50 104 VAL A C 1
ATOM 834 O O . VAL A 1 104 ? -15.165 2.076 27.160 1.00 85.50 104 VAL A O 1
ATOM 837 N N . LEU A 1 105 ? -15.124 0.364 28.608 1.00 84.50 105 LEU A N 1
ATOM 838 C CA . LEU A 1 105 ? -14.999 1.203 29.806 1.00 84.50 105 LEU A CA 1
ATOM 839 C C . LEU A 1 105 ? -13.750 2.097 29.787 1.00 84.50 105 LEU A C 1
ATOM 841 O O . LEU A 1 1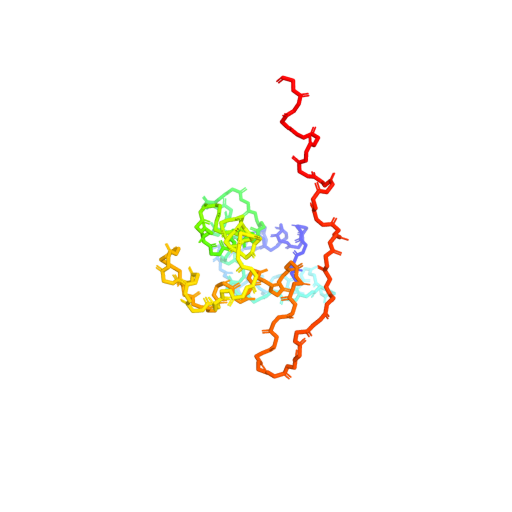05 ? -13.810 3.247 30.209 1.00 84.50 105 LEU A O 1
ATOM 845 N N . ASN A 1 106 ? -12.632 1.600 29.250 1.00 83.06 106 ASN A N 1
ATOM 846 C CA . ASN A 1 106 ? -11.399 2.375 29.101 1.00 83.06 106 ASN A CA 1
ATOM 847 C C . ASN A 1 106 ? -11.486 3.421 27.982 1.00 83.06 106 ASN A C 1
ATOM 849 O O . ASN A 1 106 ? -10.830 4.455 28.079 1.00 83.06 106 ASN A O 1
ATOM 853 N N . ARG A 1 107 ? -12.268 3.158 26.927 1.00 78.75 107 ARG A N 1
ATOM 854 C CA . ARG A 1 107 ? -12.500 4.098 25.822 1.00 78.75 107 ARG A CA 1
ATOM 855 C C . ARG A 1 107 ? -13.355 5.282 26.266 1.00 78.75 107 ARG A C 1
ATOM 857 O O . ARG A 1 107 ? -13.012 6.412 25.952 1.00 78.75 107 ARG A O 1
ATOM 864 N N . GLU A 1 108 ? -14.406 4.999 27.030 1.00 72.62 108 GLU A N 1
ATOM 865 C CA . GLU A 1 108 ? -15.329 5.993 27.603 1.00 72.62 108 GLU A CA 1
ATOM 866 C C . GLU A 1 108 ? -14.817 6.585 28.930 1.00 72.62 108 GLU A C 1
ATOM 868 O O . GLU A 1 108 ? -15.383 7.518 29.487 1.00 72.62 108 GLU A O 1
ATOM 873 N N . ARG A 1 109 ? -13.694 6.050 29.420 1.00 66.50 109 ARG A N 1
ATOM 874 C CA . ARG A 1 109 ? -12.907 6.509 30.565 1.00 66.50 109 ARG A CA 1
ATOM 875 C C . ARG A 1 109 ? -13.662 6.583 31.903 1.00 66.50 109 ARG A C 1
ATOM 877 O O . ARG A 1 109 ? -13.537 7.557 32.639 1.00 66.50 109 ARG A O 1
ATOM 884 N N . PHE A 1 110 ? -14.274 5.466 32.302 1.00 55.56 110 PHE A N 1
ATOM 885 C CA . PHE A 1 110 ? -14.402 5.108 33.722 1.00 55.56 110 PHE A CA 1
ATOM 886 C C . PHE A 1 110 ? -13.266 4.151 34.092 1.00 55.56 110 PHE A C 1
ATOM 888 O O . PHE A 1 110 ? -13.298 2.962 33.773 1.00 55.56 110 PHE A O 1
ATOM 895 N N . MET A 1 111 ? -12.231 4.666 34.757 1.00 43.50 111 MET A N 1
ATOM 896 C CA . MET A 1 111 ? -11.187 3.818 35.327 1.00 43.50 111 MET A CA 1
ATOM 897 C C . MET A 1 111 ? -11.744 3.036 36.519 1.00 43.50 111 MET A C 1
ATOM 899 O O . MET A 1 111 ? -11.919 3.582 37.601 1.00 43.50 111 MET A O 1
ATOM 903 N N . LEU A 1 112 ? -11.959 1.736 36.332 1.00 41.94 112 LEU A N 1
ATOM 904 C CA . LEU A 1 112 ? -11.955 0.769 37.427 1.00 41.94 112 LEU A CA 1
ATOM 905 C C . LEU A 1 112 ? -10.702 -0.090 37.280 1.00 41.94 112 LEU A C 1
ATOM 907 O O . LEU A 1 112 ? -10.750 -1.252 36.871 1.00 41.94 112 LEU A O 1
ATOM 911 N N . THR A 1 113 ? -9.555 0.508 37.603 1.00 39.50 113 THR A N 1
ATOM 912 C CA . THR A 1 113 ? -8.421 -0.280 38.073 1.00 39.50 113 THR A CA 1
ATOM 913 C C . THR A 1 113 ? -8.867 -0.965 39.355 1.00 39.50 113 THR A C 1
ATOM 915 O O . THR A 1 113 ? -9.395 -0.353 40.280 1.00 39.50 113 THR A O 1
ATOM 918 N N . THR A 1 114 ? -8.754 -2.277 39.331 1.00 37.44 114 THR A N 1
ATOM 919 C CA . THR A 1 114 ? -9.199 -3.202 40.356 1.00 37.44 114 THR A CA 1
ATOM 920 C C . THR A 1 114 ? -8.694 -2.843 41.755 1.00 37.44 114 THR A C 1
ATOM 922 O O . THR A 1 114 ? -7.522 -2.528 41.933 1.00 37.44 114 THR A O 1
ATOM 925 N N . THR A 1 115 ? -9.594 -3.059 42.720 1.00 41.66 115 THR A N 1
ATOM 926 C CA . THR A 1 115 ? -9.381 -3.325 44.156 1.00 41.66 115 THR A CA 1
ATOM 927 C C . THR A 1 115 ? -8.924 -2.182 45.074 1.00 41.66 115 THR A C 1
ATOM 929 O O . THR A 1 115 ? -7.930 -1.516 44.842 1.00 41.66 115 THR A O 1
ATOM 932 N N . SER A 1 116 ? -9.685 -2.050 46.173 1.00 35.41 116 SER A N 1
ATOM 933 C CA . SER A 1 116 ? -9.453 -1.248 47.384 1.00 35.41 116 SER A CA 1
ATOM 934 C C . SER A 1 116 ? -9.299 0.266 47.207 1.00 35.41 116 SER A C 1
ATOM 936 O O . SER A 1 116 ? -8.191 0.759 47.069 1.00 35.41 116 SER A O 1
ATOM 938 N N . GLN A 1 117 ? -10.396 1.016 47.350 1.00 31.52 117 GLN A N 1
ATOM 939 C CA . GLN A 1 117 ? -10.560 1.947 48.476 1.00 31.52 117 GLN A CA 1
ATOM 940 C C . GLN A 1 117 ? -11.989 2.529 48.522 1.00 31.52 117 GLN A C 1
ATOM 942 O O . GLN A 1 117 ? -12.543 3.001 47.540 1.00 31.52 117 GLN A O 1
ATOM 947 N N . CYS A 1 118 ? -12.573 2.389 49.711 1.00 30.62 118 CYS A N 1
ATOM 948 C CA . CYS A 1 118 ? -13.507 3.271 50.408 1.00 30.62 118 CYS A CA 1
ATOM 949 C C . CYS A 1 118 ? -14.770 3.821 49.711 1.00 30.62 118 CYS A C 1
ATOM 951 O O . CYS A 1 118 ? -14.763 4.711 48.871 1.00 30.62 118 CYS A O 1
ATOM 953 N N . LYS A 1 119 ? -15.902 3.349 50.254 1.00 46.47 119 LYS A N 1
ATOM 954 C CA . LYS A 1 119 ? -17.224 3.983 50.269 1.00 46.47 119 LYS A CA 1
ATOM 955 C C . LYS A 1 119 ? -17.131 5.446 50.752 1.00 46.47 119 LYS A C 1
ATOM 957 O O . LYS A 1 119 ? -17.057 5.644 51.955 1.00 46.47 119 LYS A O 1
ATOM 962 N N . HIS A 1 120 ? -17.231 6.445 49.882 1.00 37.59 120 HIS A N 1
ATOM 963 C CA . HIS A 1 120 ? -17.940 7.706 50.159 1.00 37.59 120 HIS A CA 1
ATOM 964 C C . HIS A 1 120 ? -17.867 8.622 48.937 1.00 37.59 120 HIS A C 1
ATOM 966 O O . HIS A 1 120 ? -16.793 8.831 48.396 1.00 37.59 120 HIS A O 1
ATOM 972 N N . SER A 1 121 ? -18.997 9.230 48.586 1.00 42.22 121 SER A N 1
ATOM 973 C CA . SER A 1 121 ? -19.092 10.374 47.673 1.00 42.22 121 SER A CA 1
ATOM 974 C C . SER A 1 121 ? -18.801 10.109 46.190 1.00 42.22 121 SER A C 1
ATOM 976 O O . SER A 1 121 ? -17.667 10.158 45.738 1.00 42.22 121 SER A O 1
ATOM 978 N N . PHE A 1 122 ? -19.860 9.883 45.411 1.00 38.25 122 PHE A N 1
ATOM 979 C CA . PHE A 1 122 ? -20.195 10.779 44.293 1.00 38.25 122 PHE A CA 1
ATOM 980 C C . PHE A 1 122 ? -21.621 10.461 43.821 1.00 38.25 122 PHE A C 1
ATOM 982 O O . PHE A 1 122 ? -21.879 9.748 42.853 1.00 38.25 122 PHE A O 1
ATOM 989 N N . ARG A 1 123 ? -22.581 10.948 44.611 1.00 45.25 123 ARG A N 1
ATOM 990 C CA . ARG A 1 123 ? -23.949 11.210 44.159 1.00 45.25 123 ARG A CA 1
ATOM 991 C C . ARG A 1 123 ? -23.863 12.417 43.212 1.00 45.25 123 ARG A C 1
ATOM 993 O O . ARG A 1 123 ? -23.159 13.361 43.540 1.00 45.25 123 ARG A O 1
ATOM 1000 N N . LEU A 1 124 ? -24.640 12.395 42.126 1.00 40.50 124 LEU A N 1
ATOM 1001 C CA . LEU A 1 124 ? -24.986 13.538 41.257 1.00 40.50 124 LEU A CA 1
ATOM 1002 C C . LEU A 1 124 ? -23.929 14.001 40.237 1.00 40.50 124 LEU A C 1
ATOM 1004 O O . LEU A 1 124 ? -23.232 14.981 40.464 1.00 40.50 124 LEU A O 1
ATOM 1008 N N . THR A 1 125 ? -23.924 13.406 39.037 1.00 46.53 125 THR A N 1
ATOM 1009 C CA . THR A 1 125 ? -23.702 14.209 37.803 1.00 46.53 125 THR A CA 1
ATOM 1010 C C . THR A 1 125 ? -24.322 13.601 36.536 1.00 46.53 125 THR A C 1
ATOM 1012 O O . THR A 1 125 ? -24.556 14.323 35.578 1.00 46.53 125 THR A O 1
ATOM 1015 N N . VAL A 1 126 ? -24.676 12.310 36.503 1.00 43.34 126 VAL A N 1
ATOM 1016 C CA . VAL A 1 126 ? -25.168 11.683 35.250 1.00 43.34 126 VAL A CA 1
ATOM 1017 C C . VAL A 1 126 ? -26.699 11.754 35.073 1.00 43.34 126 VAL A C 1
ATOM 1019 O O . VAL A 1 126 ? -27.202 11.610 33.963 1.00 43.34 126 VAL A O 1
ATOM 1022 N N . LEU A 1 127 ? -27.465 12.064 36.126 1.00 43.78 127 LEU A N 1
ATOM 1023 C CA . LEU A 1 127 ? -28.939 12.100 36.064 1.00 43.78 127 LEU A CA 1
ATOM 1024 C C . LEU A 1 127 ? -29.539 13.309 35.316 1.00 43.78 127 LEU A C 1
ATOM 1026 O O . LEU A 1 127 ? -30.736 13.301 35.054 1.00 43.78 127 LEU A O 1
ATOM 1030 N N . LEU A 1 128 ? -28.752 14.325 34.941 1.00 42.66 128 LEU A N 1
ATOM 1031 C CA . LEU A 1 128 ? -29.274 15.500 34.221 1.00 42.66 128 LEU A CA 1
ATOM 1032 C C . LEU A 1 128 ? -29.159 15.409 32.690 1.00 42.66 128 LEU A C 1
ATOM 1034 O O . LEU A 1 128 ? -29.769 16.220 32.004 1.00 42.66 128 LEU A O 1
ATOM 1038 N N . ALA A 1 129 ? -28.444 14.423 32.137 1.00 45.00 129 ALA A N 1
ATOM 1039 C CA . ALA A 1 129 ? -28.260 14.311 30.683 1.00 45.00 129 ALA A CA 1
ATOM 1040 C C . ALA A 1 129 ? -29.277 13.389 29.977 1.00 45.00 129 ALA A C 1
ATOM 1042 O O . ALA A 1 129 ? -29.402 13.454 28.760 1.00 45.00 129 ALA A O 1
ATOM 1043 N N . TYR A 1 130 ? -30.011 12.543 30.713 1.00 42.19 130 TYR A N 1
ATOM 1044 C CA . TYR A 1 130 ? -30.942 11.564 30.120 1.00 42.19 130 TYR A CA 1
ATOM 1045 C C . TYR A 1 130 ? -32.429 11.915 30.282 1.00 42.19 130 TYR A C 1
ATOM 1047 O O . TYR A 1 130 ? -33.274 11.291 29.644 1.00 42.19 130 TYR A O 1
ATOM 1055 N N . SER A 1 131 ? -32.764 12.929 31.082 1.00 46.12 131 SER A N 1
ATOM 1056 C CA . SER A 1 131 ? -34.156 13.350 31.318 1.00 46.12 131 SER A CA 1
ATOM 1057 C C . SER A 1 131 ? -34.701 14.307 30.250 1.00 46.12 131 SER A C 1
ATOM 1059 O O . SER A 1 131 ? -35.891 14.591 30.251 1.00 46.12 131 SER A O 1
ATOM 1061 N N . THR A 1 132 ? -33.867 14.803 29.331 1.00 47.00 132 THR A N 1
ATOM 1062 C CA . THR A 1 132 ? -34.283 15.729 28.259 1.00 47.00 132 THR A CA 1
ATOM 1063 C C . THR A 1 132 ? -34.578 15.047 26.922 1.00 47.00 132 THR A C 1
ATOM 1065 O O . THR A 1 132 ? -35.022 15.719 25.999 1.00 47.00 132 THR A O 1
ATOM 1068 N N . VAL A 1 133 ? -34.368 13.730 26.799 1.00 50.03 133 VAL A N 1
ATOM 1069 C CA . VAL A 1 133 ? -34.606 12.992 25.537 1.00 50.03 133 VAL A CA 1
ATOM 1070 C C . VAL A 1 133 ? -35.937 12.222 25.538 1.00 50.03 133 VAL A C 1
ATOM 1072 O O . VAL A 1 133 ? -36.415 11.842 24.480 1.00 50.03 133 VAL A O 1
ATOM 1075 N N . ASN A 1 134 ? -36.588 12.048 26.694 1.00 42.28 134 ASN A N 1
ATOM 1076 C CA . ASN A 1 134 ? -37.907 11.403 26.804 1.00 42.28 134 ASN A CA 1
ATOM 1077 C C . ASN A 1 134 ? -38.942 12.344 27.437 1.00 42.28 134 ASN A C 1
ATOM 1079 O O . ASN A 1 134 ? -39.611 11.994 28.407 1.00 42.28 134 ASN A O 1
ATOM 1083 N N . GLY A 1 135 ? -39.015 13.568 26.920 1.00 46.81 135 GLY A N 1
ATOM 1084 C CA . GLY A 1 135 ? -40.013 14.560 27.298 1.00 46.81 135 GLY A CA 1
ATOM 1085 C C . GLY A 1 135 ? -40.607 15.207 26.058 1.00 46.81 135 GLY A C 1
ATOM 1086 O O . GLY A 1 135 ? -40.234 16.334 25.753 1.00 46.81 135 GLY A O 1
ATOM 1087 N N . CYS A 1 136 ? -41.448 14.447 25.351 1.00 39.62 136 CYS A N 1
ATOM 1088 C CA . CYS A 1 136 ? -42.594 14.865 24.534 1.00 39.62 136 CYS A CA 1
ATOM 1089 C C . CYS A 1 136 ? -43.371 13.603 24.139 1.00 39.62 136 CYS A C 1
ATOM 1091 O O . CYS A 1 136 ? -42.740 12.700 23.544 1.00 39.62 136 CYS A O 1
#

Nearest PDB structures (foldseek):
  7s03-assembly1_A-2  TM=5.072E-01  e=1.262E-03  Homo sapiens
  4u7b-assembly2_G-2  TM=4.486E-01  e=4.104E-03  Drosophila mauritiana
  4r79-assembly1_B  TM=4.572E-01  e=6.650E-03  Drosophila mauritiana
  7fby-assembly1_A  TM=7.243E-01  e=8.285E-01  Pyrococcus horikoshii OT3
  2cfx-assembly1_C  TM=6.586E-01  e=6.686E-01  Bacillus subtilis